Protein AF-A0A942B4P8-F1 (afdb_monomer_lite)

Sequence (120 aa):
MSAITIDRFLTPEEVSAEIFGGAVSPDRIVRLSKHHGLPSHRVGRRRMYLADEVAAWTRSRDGDGDVDPATTTLPVSPDASTPVDPAWVAAQVAKFSADDLRRAGQLLLALSQANARGNC

Structure (mmCIF, N/CA/C/O backbone):
data_AF-A0A942B4P8-F1
#
_entry.id   AF-A0A942B4P8-F1
#
loop_
_atom_site.group_PDB
_atom_site.id
_atom_site.type_symbol
_atom_site.label_atom_id
_atom_site.label_alt_id
_atom_site.label_comp_id
_atom_site.label_asym_id
_atom_site.label_entity_id
_atom_site.label_seq_id
_atom_site.pdbx_PDB_ins_code
_atom_site.Cartn_x
_atom_site.Cartn_y
_atom_site.Cartn_z
_atom_site.occupancy
_atom_site.B_iso_or_equiv
_atom_site.auth_seq_id
_atom_site.auth_comp_id
_atom_site.auth_asym_id
_atom_site.auth_atom_id
_atom_site.pdbx_PDB_model_num
ATOM 1 N N . MET A 1 1 ? 19.922 -5.208 9.845 1.00 36.47 1 MET A N 1
ATOM 2 C CA . MET A 1 1 ? 18.502 -4.845 9.666 1.00 36.47 1 MET A CA 1
ATOM 3 C C . MET A 1 1 ? 17.694 -5.696 10.628 1.00 36.47 1 MET A C 1
ATOM 5 O O . MET A 1 1 ? 17.433 -6.851 10.325 1.00 36.47 1 MET A O 1
ATOM 9 N N . SER A 1 2 ? 17.421 -5.186 11.828 1.00 36.12 2 SER A N 1
ATOM 10 C CA . SER A 1 2 ? 16.636 -5.920 12.824 1.00 36.12 2 SER A CA 1
ATOM 11 C C . SER A 1 2 ? 15.166 -5.835 12.431 1.00 36.12 2 SER A C 1
ATOM 13 O O . SER A 1 2 ? 14.602 -4.743 12.429 1.00 36.12 2 SER A O 1
ATOM 15 N N . ALA A 1 3 ? 14.562 -6.964 12.065 1.00 47.16 3 ALA A N 1
ATOM 16 C CA . ALA A 1 3 ? 13.112 -7.073 12.054 1.00 47.16 3 ALA A CA 1
ATOM 17 C C . ALA A 1 3 ? 12.666 -6.914 13.509 1.00 47.16 3 ALA A C 1
ATOM 19 O O . ALA A 1 3 ? 13.028 -7.727 14.360 1.00 47.16 3 ALA A O 1
ATOM 20 N N . ILE A 1 4 ? 12.002 -5.802 13.818 1.00 52.03 4 ILE A N 1
ATOM 21 C CA . ILE A 1 4 ? 11.478 -5.571 15.158 1.00 52.03 4 ILE A CA 1
ATOM 22 C C . ILE A 1 4 ? 10.244 -6.464 15.266 1.00 52.03 4 ILE A C 1
ATOM 24 O O . ILE A 1 4 ? 9.183 -6.105 14.771 1.00 52.03 4 ILE A O 1
ATOM 28 N N . THR A 1 5 ? 10.418 -7.661 15.822 1.00 53.94 5 THR A N 1
ATOM 29 C CA . THR A 1 5 ? 9.314 -8.555 16.178 1.00 53.94 5 THR A CA 1
ATOM 30 C C . THR A 1 5 ? 8.644 -7.947 17.403 1.00 53.94 5 THR A C 1
ATOM 32 O O . THR A 1 5 ? 9.109 -8.121 18.532 1.00 53.94 5 THR A O 1
ATOM 35 N N . ILE A 1 6 ? 7.639 -7.105 17.182 1.00 57.00 6 ILE A N 1
ATOM 36 C CA . ILE A 1 6 ? 6.942 -6.408 18.260 1.00 57.00 6 ILE A CA 1
ATOM 37 C C . ILE A 1 6 ? 5.699 -7.242 18.583 1.00 57.00 6 ILE A C 1
ATOM 39 O O . ILE A 1 6 ? 4.613 -7.022 18.053 1.00 57.00 6 ILE A O 1
ATOM 43 N N . ASP A 1 7 ? 5.857 -8.184 19.511 1.00 67.56 7 ASP A N 1
ATOM 44 C CA . ASP A 1 7 ? 4.800 -9.107 19.960 1.00 67.56 7 ASP A CA 1
ATOM 45 C C . ASP A 1 7 ? 3.822 -8.450 20.965 1.00 67.56 7 ASP A C 1
ATOM 47 O O . ASP A 1 7 ? 3.300 -9.074 21.889 1.00 67.56 7 ASP A O 1
ATOM 51 N N . ARG A 1 8 ? 3.630 -7.126 20.855 1.00 78.69 8 ARG A N 1
ATOM 52 C CA . ARG A 1 8 ? 2.875 -6.315 21.820 1.00 78.69 8 ARG A CA 1
ATOM 53 C C . ARG A 1 8 ? 1.676 -5.638 21.169 1.00 78.69 8 ARG A C 1
ATOM 55 O O . ARG A 1 8 ? 1.736 -5.186 20.027 1.00 78.69 8 ARG A O 1
ATOM 62 N N . PHE A 1 9 ? 0.594 -5.542 21.936 1.00 87.94 9 PHE A N 1
ATOM 63 C CA . PHE A 1 9 ? -0.604 -4.807 21.549 1.00 87.94 9 PHE A CA 1
ATOM 64 C C . PHE A 1 9 ? -0.350 -3.303 21.618 1.00 87.94 9 PHE A C 1
ATOM 66 O O . PHE A 1 9 ? -0.003 -2.787 22.677 1.00 87.94 9 PHE A O 1
ATOM 73 N N . LEU A 1 10 ? -0.578 -2.628 20.497 1.00 89.62 10 LEU A N 1
ATOM 74 C CA . LEU A 1 10 ? -0.427 -1.192 20.328 1.00 89.62 10 LEU A CA 1
ATOM 75 C C . LEU A 1 10 ? -1.787 -0.494 20.262 1.00 89.62 10 LEU A C 1
ATOM 77 O O . LEU A 1 10 ? -2.754 -1.025 19.696 1.00 89.62 10 LEU A O 1
ATOM 81 N N . THR A 1 11 ? -1.860 0.721 20.796 1.00 91.31 11 THR A N 1
ATOM 82 C CA . THR A 1 11 ? -2.990 1.632 20.584 1.00 91.31 11 THR A CA 1
ATOM 83 C C . THR A 1 11 ? -2.915 2.288 19.194 1.00 91.31 11 THR A C 1
ATOM 85 O O . THR A 1 11 ? -1.871 2.243 18.541 1.00 91.31 11 THR A O 1
ATOM 88 N N . PRO A 1 12 ? -3.998 2.919 18.696 1.00 89.62 12 PRO A N 1
ATOM 89 C CA . PRO A 1 12 ? -3.946 3.685 17.447 1.00 89.62 12 PRO A CA 1
ATOM 90 C C . PRO A 1 12 ? -2.820 4.734 17.406 1.00 89.62 12 PRO A C 1
ATOM 92 O O . PRO A 1 12 ? -2.215 4.957 16.361 1.00 89.62 12 PRO A O 1
ATOM 95 N N . GLU A 1 13 ? -2.535 5.376 18.537 1.00 89.38 13 GLU A N 1
ATOM 96 C CA . GLU A 1 13 ? -1.488 6.388 18.680 1.00 89.38 13 GLU A CA 1
ATOM 97 C C . GLU A 1 13 ? -0.091 5.778 18.548 1.00 89.38 13 GLU A C 1
ATOM 99 O O . GLU A 1 13 ? 0.754 6.310 17.829 1.00 89.38 13 GLU A O 1
ATOM 104 N N . GLU A 1 14 ? 0.131 4.630 19.186 1.00 88.56 14 GLU A N 1
ATOM 105 C CA . GLU A 1 14 ? 1.393 3.898 19.104 1.00 88.56 14 GLU A CA 1
ATOM 106 C C . GLU A 1 14 ? 1.611 3.327 17.700 1.00 88.56 14 GLU A C 1
ATOM 108 O O . GLU A 1 14 ? 2.697 3.459 17.154 1.00 88.56 14 GLU A O 1
ATOM 113 N N . VAL A 1 15 ? 0.575 2.788 17.048 1.00 86.88 15 VAL A N 1
ATOM 114 C CA . VAL A 1 15 ? 0.674 2.341 15.646 1.00 86.88 15 VAL A CA 1
ATOM 115 C C . VAL A 1 15 ? 1.038 3.506 14.724 1.00 86.88 15 VAL A C 1
ATOM 117 O O . VAL A 1 15 ? 1.890 3.358 13.847 1.00 86.88 15 VAL A O 1
ATOM 120 N N . SER A 1 16 ? 0.419 4.672 14.929 1.00 86.44 16 SER A N 1
ATOM 121 C CA . SER A 1 16 ? 0.746 5.892 14.188 1.00 86.44 16 SER A CA 1
ATOM 122 C C . SER A 1 16 ? 2.226 6.229 14.334 1.00 86.44 16 SER A C 1
ATOM 124 O O . SER A 1 16 ? 2.911 6.383 13.327 1.00 86.44 16 SER A O 1
ATOM 126 N N . ALA A 1 17 ? 2.730 6.319 15.565 1.00 85.50 17 ALA A N 1
ATOM 127 C CA . ALA A 1 17 ? 4.104 6.731 15.835 1.00 85.50 17 ALA A CA 1
ATOM 128 C C . ALA A 1 17 ? 5.146 5.673 15.438 1.00 85.50 17 ALA A C 1
ATOM 130 O O . ALA A 1 17 ? 6.151 6.007 14.818 1.00 85.50 17 ALA A O 1
ATOM 131 N N . GLU A 1 18 ? 4.915 4.408 15.778 1.00 83.38 18 GLU A N 1
ATOM 132 C CA . GLU A 1 18 ? 5.927 3.352 15.699 1.00 83.38 18 GLU A CA 1
ATOM 133 C C . GLU A 1 18 ? 5.968 2.652 14.344 1.00 83.38 18 GLU A C 1
ATOM 135 O O . GLU A 1 18 ? 7.046 2.278 13.888 1.00 83.38 18 GLU A O 1
ATOM 140 N N . ILE A 1 19 ? 4.818 2.483 13.684 1.00 83.12 19 ILE A N 1
ATOM 141 C CA . ILE A 1 19 ? 4.737 1.771 12.400 1.00 83.12 19 ILE A CA 1
ATOM 142 C C . ILE A 1 19 ? 4.713 2.753 11.233 1.00 83.12 19 ILE A C 1
ATOM 144 O O . ILE A 1 19 ? 5.393 2.547 10.231 1.00 83.12 19 ILE A O 1
ATOM 148 N N . PHE A 1 20 ? 3.947 3.836 11.366 1.00 81.00 20 PHE A N 1
ATOM 149 C CA . PHE A 1 20 ? 3.786 4.837 10.311 1.00 81.00 20 PHE A CA 1
ATOM 150 C C . PHE A 1 20 ? 4.625 6.104 10.534 1.00 81.00 20 PHE A C 1
ATOM 152 O O . PHE A 1 20 ? 4.490 7.054 9.764 1.00 81.00 20 PHE A O 1
ATOM 159 N N . GLY A 1 21 ? 5.467 6.165 11.574 1.00 81.94 21 GLY A N 1
ATOM 160 C CA . GLY A 1 21 ? 6.343 7.316 11.838 1.00 81.94 21 GLY A CA 1
ATOM 161 C C . GLY A 1 21 ? 5.603 8.639 12.085 1.00 81.94 21 GLY A C 1
ATOM 162 O O . GLY A 1 21 ? 6.160 9.710 11.868 1.00 81.94 21 GLY A O 1
ATOM 163 N N . GLY A 1 22 ? 4.327 8.583 12.470 1.00 79.56 22 GLY A N 1
ATOM 164 C CA . GLY A 1 22 ? 3.432 9.733 12.619 1.00 79.56 22 GLY A CA 1
ATOM 165 C C . GLY A 1 22 ? 2.754 10.199 11.324 1.00 79.56 22 GLY A C 1
ATOM 166 O O . GLY A 1 22 ? 1.975 11.149 11.363 1.00 79.56 22 GLY A O 1
ATOM 167 N N . ALA A 1 23 ? 2.994 9.544 10.183 1.00 80.56 23 ALA A N 1
ATOM 168 C CA . ALA A 1 23 ? 2.423 9.944 8.893 1.00 80.56 23 ALA A CA 1
ATOM 169 C C . ALA A 1 23 ? 0.917 9.646 8.761 1.00 80.56 23 ALA A C 1
ATOM 171 O O . ALA A 1 23 ? 0.220 10.250 7.943 1.00 80.56 23 ALA A O 1
ATOM 172 N N . VAL A 1 24 ? 0.397 8.704 9.553 1.00 82.06 24 VAL A N 1
ATOM 173 C CA . VAL A 1 24 ? -1.007 8.274 9.517 1.00 82.06 24 VAL A CA 1
ATOM 174 C C . VAL A 1 24 ? -1.658 8.588 10.853 1.00 82.06 24 VAL A C 1
ATOM 176 O O . VAL A 1 24 ? -1.245 8.058 11.873 1.00 82.06 24 VAL A O 1
ATOM 179 N N . SER A 1 25 ? -2.714 9.406 10.848 1.00 87.25 25 SER A N 1
ATOM 180 C CA . SER A 1 25 ? -3.388 9.783 12.091 1.00 87.25 25 SER A CA 1
ATOM 181 C C . SER A 1 25 ? -4.067 8.590 12.791 1.00 87.25 25 SER A C 1
ATOM 183 O O . SER A 1 25 ? -4.569 7.677 12.121 1.00 87.25 25 SER A O 1
ATOM 185 N N . PRO A 1 26 ? -4.182 8.618 14.133 1.00 86.75 26 PRO A N 1
ATOM 186 C CA . PRO A 1 26 ? -4.872 7.584 14.913 1.00 86.75 26 PRO A CA 1
ATOM 187 C C . PRO A 1 26 ? -6.305 7.297 14.428 1.00 86.75 26 PRO A C 1
ATOM 189 O O . PRO A 1 26 ? -6.707 6.140 14.284 1.00 86.75 26 PRO A O 1
ATOM 192 N N . ASP A 1 27 ? -7.065 8.338 14.075 1.00 88.44 27 ASP A N 1
ATOM 193 C CA . ASP A 1 27 ? -8.424 8.197 13.531 1.00 88.44 27 ASP A CA 1
ATOM 194 C C . ASP A 1 27 ? -8.449 7.460 12.190 1.00 88.44 27 ASP A C 1
ATOM 196 O O . ASP A 1 27 ? -9.362 6.673 11.903 1.00 88.44 27 ASP A O 1
ATOM 200 N N . ARG A 1 28 ? -7.432 7.695 11.354 1.00 86.81 28 ARG A N 1
ATOM 201 C CA . ARG A 1 28 ? -7.291 7.009 10.073 1.00 86.81 28 ARG A CA 1
ATOM 202 C C . ARG A 1 28 ? -6.985 5.530 10.288 1.00 86.81 28 ARG A C 1
ATOM 204 O O . ARG A 1 28 ? -7.584 4.712 9.599 1.00 86.81 28 ARG A O 1
ATOM 211 N N . ILE A 1 29 ? -6.172 5.169 11.280 1.00 87.56 29 ILE A N 1
ATOM 212 C CA . ILE A 1 29 ? -5.902 3.765 11.647 1.00 87.56 29 ILE A CA 1
ATOM 213 C C . ILE A 1 29 ? -7.194 3.048 12.061 1.00 87.56 29 ILE A C 1
ATOM 215 O O . ILE A 1 29 ? -7.497 1.954 11.578 1.00 87.56 29 ILE A O 1
ATOM 219 N N . VAL A 1 30 ? -8.033 3.694 12.876 1.00 87.81 30 VAL A N 1
ATOM 220 C CA . VAL A 1 30 ? -9.342 3.135 13.254 1.00 87.81 30 VAL A CA 1
ATOM 221 C C . VAL A 1 30 ? -10.249 2.949 12.032 1.00 87.81 30 VAL A C 1
ATOM 223 O O . VAL A 1 30 ? -10.960 1.942 11.946 1.00 87.81 30 VAL A O 1
ATOM 226 N N . ARG A 1 31 ? -10.224 3.884 11.074 1.00 87.19 31 ARG A N 1
ATOM 227 C CA . ARG A 1 31 ? -10.979 3.789 9.814 1.00 87.19 31 ARG A CA 1
ATOM 228 C C . ARG A 1 31 ? -10.474 2.648 8.929 1.00 87.19 31 ARG A C 1
ATOM 230 O O . ARG A 1 31 ? -11.294 1.887 8.422 1.00 87.19 31 ARG A O 1
ATOM 237 N N . LEU A 1 32 ? -9.157 2.479 8.812 1.00 85.44 32 LEU A N 1
ATOM 238 C CA . LEU A 1 32 ? -8.526 1.370 8.087 1.00 85.44 32 LEU A CA 1
ATOM 239 C C . LEU A 1 32 ? -8.980 0.012 8.626 1.00 85.44 32 LEU A C 1
ATOM 241 O O . LEU A 1 32 ? -9.337 -0.873 7.854 1.00 85.44 32 LEU A O 1
ATOM 245 N N . SER A 1 33 ? -9.092 -0.114 9.945 1.00 86.81 33 SER A N 1
ATOM 246 C CA . SER A 1 33 ? -9.622 -1.323 10.585 1.00 86.81 33 SER A CA 1
ATOM 247 C C . SER A 1 33 ? -11.111 -1.560 10.328 1.00 86.81 33 SER A C 1
ATOM 249 O O . SER A 1 33 ? -11.545 -2.705 10.257 1.00 86.81 33 SER A O 1
ATOM 251 N N . LYS A 1 34 ? -11.922 -0.507 10.175 1.00 85.75 34 LYS A N 1
ATOM 252 C CA . LYS A 1 34 ? -13.364 -0.661 9.911 1.00 85.75 34 LYS A CA 1
ATOM 253 C C . LYS A 1 34 ? -13.688 -0.968 8.452 1.00 85.75 34 LYS A C 1
ATOM 255 O O . LYS A 1 34 ? -14.624 -1.717 8.208 1.00 85.75 34 LYS A O 1
ATOM 260 N N . HIS A 1 35 ? -12.967 -0.357 7.516 1.00 85.44 35 HIS A N 1
ATOM 261 C CA . HIS A 1 35 ? -13.367 -0.333 6.105 1.00 85.44 35 HIS A CA 1
ATOM 262 C C . HIS A 1 35 ? -12.413 -1.082 5.178 1.00 85.44 35 HIS A C 1
ATOM 264 O O . HIS A 1 35 ? -12.848 -1.563 4.142 1.00 85.44 35 HIS A O 1
ATOM 270 N N . HIS A 1 36 ? -11.138 -1.208 5.550 1.00 80.50 36 HIS A N 1
ATOM 271 C CA . HIS A 1 36 ? -10.095 -1.748 4.672 1.00 80.50 36 HIS A CA 1
ATOM 272 C C . HIS A 1 36 ? -9.433 -3.007 5.251 1.00 80.50 36 HIS A C 1
ATOM 274 O O . HIS A 1 36 ? -8.368 -3.418 4.797 1.00 80.50 36 HIS A O 1
ATOM 280 N N . GLY A 1 37 ? -10.044 -3.602 6.279 1.00 85.44 37 GLY A N 1
ATOM 281 C CA . GLY A 1 37 ? -9.622 -4.891 6.821 1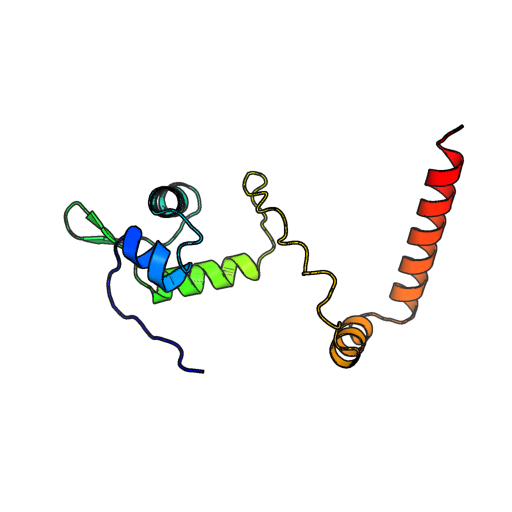.00 85.44 37 GLY A CA 1
ATOM 282 C C . GLY A 1 37 ? -8.286 -4.879 7.562 1.00 85.44 37 GLY A C 1
ATOM 283 O O . GLY A 1 37 ? -7.663 -5.931 7.657 1.00 85.44 37 GLY A O 1
ATOM 284 N N . LEU A 1 38 ? -7.833 -3.732 8.092 1.00 87.38 38 LEU A N 1
ATOM 285 C CA . LEU A 1 38 ? -6.636 -3.712 8.942 1.00 87.38 38 LEU A CA 1
ATOM 286 C C . LEU A 1 38 ? -6.858 -4.631 10.166 1.00 87.38 38 LEU A C 1
ATOM 288 O O . LEU A 1 38 ? -7.820 -4.387 10.915 1.00 87.38 38 LEU A O 1
ATOM 292 N N . PRO A 1 39 ? -5.990 -5.641 10.394 1.00 89.25 39 PRO A N 1
ATOM 293 C CA . PRO A 1 39 ? -6.107 -6.556 11.522 1.00 89.25 39 PRO A CA 1
ATOM 294 C C . PRO A 1 39 ? -6.151 -5.793 12.840 1.00 89.25 39 PRO A C 1
ATOM 296 O O . PRO A 1 39 ? -5.314 -4.935 13.116 1.00 89.25 39 PRO A O 1
ATOM 299 N N . SER A 1 40 ? -7.179 -6.059 13.641 1.00 90.56 40 SER A N 1
ATOM 300 C CA . SER A 1 40 ? -7.370 -5.394 14.925 1.00 90.56 40 SER A CA 1
ATOM 301 C C . SER A 1 40 ? -7.979 -6.351 15.929 1.00 90.56 40 SER A C 1
ATOM 303 O O . SER A 1 40 ? -8.880 -7.123 15.596 1.00 90.56 40 SER A O 1
ATOM 305 N N . HIS A 1 41 ? -7.550 -6.220 17.175 1.00 89.12 41 HIS A N 1
ATOM 306 C CA . HIS A 1 41 ? -7.947 -7.067 18.286 1.00 89.12 41 HIS A CA 1
ATOM 307 C C . HIS A 1 41 ? -8.757 -6.267 19.297 1.00 89.12 41 HIS A C 1
ATOM 309 O O 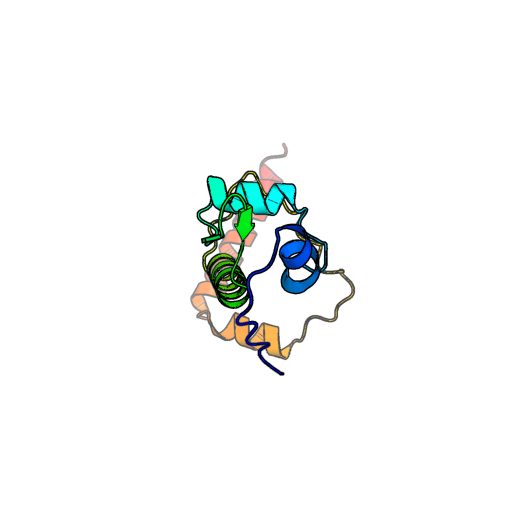. HIS A 1 41 ? -8.489 -5.091 19.562 1.00 89.12 41 HIS A O 1
ATOM 315 N N . ARG A 1 42 ? -9.776 -6.896 19.885 1.00 86.88 42 ARG A N 1
ATOM 316 C CA . ARG A 1 42 ? -10.505 -6.305 21.012 1.00 86.88 42 ARG A CA 1
ATOM 317 C C . ARG A 1 42 ? -9.880 -6.772 22.319 1.00 86.88 42 ARG A C 1
ATOM 319 O O . ARG A 1 42 ? -10.006 -7.936 22.677 1.00 86.88 42 ARG A O 1
ATOM 326 N N . VAL A 1 43 ? -9.279 -5.839 23.052 1.00 84.50 43 VAL A N 1
ATOM 327 C CA . VAL A 1 43 ? -8.769 -6.066 24.409 1.00 84.50 43 VAL A CA 1
ATOM 328 C C . VAL A 1 43 ? -9.669 -5.295 25.373 1.00 84.50 43 VAL A C 1
ATOM 330 O O . VAL A 1 43 ? -9.614 -4.067 25.493 1.00 84.50 43 VAL A O 1
ATOM 333 N N . GLY A 1 44 ? -10.597 -6.019 26.001 1.00 84.19 44 GLY A N 1
ATOM 334 C CA . GLY A 1 44 ? -11.684 -5.425 26.779 1.00 84.19 44 GLY A CA 1
ATOM 335 C C . GLY A 1 44 ? -12.587 -4.540 25.910 1.00 84.19 44 GLY A C 1
ATOM 336 O O . GLY A 1 44 ? -13.184 -4.998 24.937 1.00 84.19 44 GLY A O 1
ATOM 337 N N . ARG A 1 45 ? -12.701 -3.253 26.263 1.00 85.19 45 ARG A N 1
ATOM 338 C CA . ARG A 1 45 ? -13.486 -2.261 25.496 1.00 85.19 45 ARG A CA 1
ATOM 339 C C . ARG A 1 45 ? -12.667 -1.506 24.447 1.00 85.19 45 ARG A C 1
ATOM 341 O O . ARG A 1 45 ? -13.238 -0.716 23.699 1.00 85.19 45 ARG A O 1
ATOM 348 N N . ARG A 1 46 ? -11.347 -1.707 24.409 1.00 84.88 46 ARG A N 1
ATOM 349 C CA . ARG A 1 46 ? -10.429 -0.963 23.541 1.00 84.88 46 ARG A CA 1
ATOM 350 C C . ARG A 1 46 ? -10.047 -1.797 22.325 1.00 84.88 46 ARG A C 1
ATOM 352 O O . ARG A 1 46 ? -9.961 -3.023 22.394 1.00 84.88 46 ARG A O 1
ATOM 359 N N . ARG A 1 47 ? -9.843 -1.111 21.202 1.00 87.12 47 ARG A N 1
ATOM 360 C CA . ARG A 1 47 ? -9.299 -1.704 19.982 1.00 87.12 47 ARG A CA 1
ATOM 361 C C . ARG A 1 47 ? -7.786 -1.536 20.008 1.00 87.12 47 ARG A C 1
ATOM 363 O O . ARG A 1 47 ? -7.318 -0.409 20.136 1.00 87.12 47 ARG A O 1
ATOM 370 N N . MET A 1 48 ? -7.081 -2.649 19.885 1.00 92.00 48 MET A N 1
ATOM 371 C CA . MET A 1 48 ? -5.627 -2.728 19.870 1.00 92.00 48 MET A CA 1
ATOM 372 C C . MET A 1 48 ? -5.153 -3.409 18.590 1.00 92.00 48 MET A C 1
ATOM 374 O O . MET A 1 48 ? -5.936 -4.064 17.899 1.00 92.00 48 MET A O 1
ATOM 378 N N . TYR A 1 49 ? -3.872 -3.269 18.286 1.00 92.00 49 TYR A N 1
ATOM 379 C CA . TYR A 1 49 ? -3.269 -3.764 17.056 1.00 92.00 49 TYR A CA 1
ATOM 380 C C . TYR A 1 49 ? -1.985 -4.511 17.379 1.00 92.00 49 TYR A C 1
ATOM 382 O O . TYR A 1 49 ? -1.199 -4.044 18.197 1.00 92.00 49 TYR A O 1
ATOM 390 N N . LEU A 1 50 ? -1.766 -5.660 16.747 1.00 91.25 50 LEU A N 1
ATOM 391 C CA . LEU A 1 50 ? -0.469 -6.322 16.815 1.00 91.25 50 LEU A CA 1
ATOM 392 C C . LEU A 1 50 ? 0.439 -5.701 15.761 1.00 91.25 50 LEU A C 1
ATOM 394 O O . LEU A 1 50 ? 0.073 -5.611 14.589 1.00 91.25 50 LEU A O 1
ATOM 398 N N . ALA A 1 51 ? 1.611 -5.251 16.185 1.00 85.88 51 ALA A N 1
ATOM 399 C CA . ALA A 1 51 ? 2.546 -4.559 15.310 1.00 85.88 51 ALA A CA 1
ATOM 400 C C . ALA A 1 51 ? 2.970 -5.419 14.109 1.00 85.88 51 ALA A C 1
ATOM 402 O O . ALA A 1 51 ? 2.977 -4.925 12.982 1.00 85.88 51 ALA A O 1
ATOM 403 N N . ASP A 1 52 ? 3.235 -6.708 14.329 1.00 85.62 52 ASP A N 1
ATOM 404 C CA . ASP A 1 52 ? 3.639 -7.637 13.269 1.00 85.62 52 ASP A CA 1
ATOM 405 C C . ASP A 1 52 ? 2.540 -7.823 12.210 1.00 85.62 52 ASP A C 1
ATOM 407 O O . ASP A 1 52 ? 2.829 -7.843 11.010 1.00 85.62 52 ASP A O 1
ATOM 411 N N . GLU A 1 53 ? 1.273 -7.887 12.630 1.00 87.44 53 GLU A N 1
ATOM 412 C CA . GLU A 1 53 ? 0.128 -8.000 11.720 1.00 87.44 53 GLU A CA 1
ATOM 413 C C . GLU A 1 53 ? -0.089 -6.719 10.915 1.00 87.44 53 GLU A C 1
ATOM 415 O O . GLU A 1 53 ? -0.312 -6.781 9.706 1.00 87.44 53 GLU A O 1
ATOM 420 N N . VAL A 1 54 ? 0.012 -5.551 11.561 1.00 86.25 54 VAL A N 1
ATOM 421 C CA . VAL A 1 54 ? -0.090 -4.257 10.874 1.00 86.25 54 VAL A CA 1
ATOM 422 C C . VAL A 1 54 ? 1.047 -4.114 9.864 1.00 86.25 54 VAL A C 1
ATOM 424 O O . VAL A 1 54 ? 0.801 -3.750 8.718 1.00 86.25 54 VAL A O 1
ATOM 427 N N . ALA A 1 55 ? 2.279 -4.459 10.243 1.00 83.56 55 ALA A N 1
ATOM 428 C CA . ALA A 1 55 ? 3.431 -4.403 9.350 1.00 83.56 55 ALA A CA 1
ATOM 429 C C . ALA A 1 55 ? 3.310 -5.389 8.175 1.00 83.56 55 ALA A C 1
ATOM 431 O O . ALA A 1 55 ? 3.707 -5.064 7.054 1.00 83.56 55 ALA A O 1
ATOM 432 N N . ALA A 1 56 ? 2.770 -6.589 8.407 1.00 85.19 56 ALA A N 1
ATOM 433 C CA . ALA A 1 56 ? 2.492 -7.561 7.352 1.00 85.19 56 ALA A CA 1
ATOM 434 C C . ALA A 1 56 ? 1.396 -7.068 6.398 1.00 85.19 56 ALA A C 1
ATOM 436 O O . ALA A 1 56 ? 1.551 -7.180 5.182 1.00 85.19 56 ALA A O 1
ATOM 437 N N . TRP A 1 57 ? 0.332 -6.469 6.932 1.00 86.50 57 TRP A N 1
ATOM 438 C CA . TRP A 1 57 ? -0.753 -5.891 6.144 1.00 86.50 57 TRP A CA 1
ATOM 439 C C . TRP A 1 57 ? -0.274 -4.720 5.277 1.00 86.50 57 TRP A C 1
ATOM 441 O O . TRP A 1 57 ? -0.596 -4.680 4.092 1.00 86.50 57 TRP A O 1
ATOM 451 N N . THR A 1 58 ? 0.559 -3.819 5.814 1.00 82.69 58 THR A N 1
ATOM 452 C CA . THR A 1 58 ? 1.141 -2.707 5.040 1.00 82.69 58 THR A CA 1
ATOM 453 C C . THR A 1 58 ? 1.990 -3.237 3.885 1.00 82.69 58 THR A C 1
ATOM 455 O O . THR A 1 58 ? 1.772 -2.853 2.740 1.00 82.69 58 THR A O 1
ATOM 458 N N . ARG A 1 59 ? 2.866 -4.220 4.149 1.00 79.69 59 ARG A N 1
ATOM 459 C CA . ARG A 1 59 ? 3.675 -4.874 3.104 1.00 79.69 59 ARG A CA 1
ATOM 460 C C . ARG A 1 59 ? 2.829 -5.554 2.027 1.00 79.69 59 ARG A C 1
ATOM 462 O O . ARG A 1 59 ? 3.209 -5.533 0.861 1.00 79.69 59 ARG A O 1
ATOM 469 N N . SER A 1 60 ? 1.699 -6.155 2.402 1.00 73.75 60 SER A N 1
ATOM 470 C CA . SER A 1 60 ? 0.778 -6.774 1.443 1.00 73.75 60 SER A CA 1
ATOM 471 C C . SER A 1 60 ? 0.112 -5.743 0.532 1.00 73.75 60 SER A C 1
ATOM 473 O O . SER A 1 60 ? -0.162 -6.055 -0.620 1.00 73.75 60 SER A O 1
ATOM 475 N N . ARG A 1 61 ? -0.138 -4.527 1.028 1.00 70.50 61 ARG A N 1
ATOM 476 C CA . ARG A 1 61 ? -0.776 -3.444 0.269 1.00 70.50 61 ARG A CA 1
ATOM 477 C C . ARG A 1 61 ? 0.182 -2.664 -0.623 1.00 70.50 61 ARG A C 1
ATOM 479 O O . ARG A 1 61 ? -0.238 -2.162 -1.654 1.00 70.50 61 ARG A O 1
ATOM 486 N N . ASP A 1 62 ? 1.457 -2.591 -0.261 1.00 60.06 62 ASP A N 1
ATOM 487 C CA . ASP A 1 62 ? 2.479 -2.005 -1.136 1.00 60.06 62 ASP A CA 1
ATOM 488 C C . ASP A 1 62 ? 2.838 -2.940 -2.311 1.00 60.06 62 ASP A C 1
ATOM 490 O O . ASP A 1 62 ? 3.345 -2.488 -3.337 1.00 60.06 62 ASP A O 1
ATOM 494 N N . GLY A 1 63 ? 2.586 -4.249 -2.166 1.00 47.00 63 GLY A N 1
ATOM 495 C CA . GLY A 1 63 ? 2.837 -5.261 -3.198 1.00 47.00 63 GLY A CA 1
ATOM 496 C C . GLY A 1 63 ? 1.659 -5.532 -4.137 1.00 47.00 63 GLY A C 1
ATOM 497 O O . GLY A 1 63 ? 1.877 -5.962 -5.269 1.00 47.00 63 GLY A O 1
ATOM 498 N N . ASP A 1 64 ? 0.434 -5.271 -3.685 1.00 43.41 64 ASP A N 1
ATOM 499 C CA . ASP A 1 64 ? -0.797 -5.472 -4.445 1.00 43.41 64 ASP A CA 1
ATOM 500 C C . ASP A 1 64 ? -1.344 -4.085 -4.786 1.00 43.41 64 ASP A C 1
ATOM 502 O O . ASP A 1 64 ? -1.821 -3.374 -3.907 1.00 43.41 64 ASP A O 1
ATOM 506 N N . GLY A 1 65 ? -1.183 -3.651 -6.039 1.00 44.81 65 GLY A N 1
ATOM 507 C CA . GLY A 1 65 ? -1.474 -2.296 -6.533 1.00 44.81 65 GLY A CA 1
ATOM 508 C C . GLY A 1 65 ? -2.949 -1.867 -6.495 1.00 44.81 65 GLY A C 1
ATOM 509 O O . GLY A 1 65 ? -3.397 -1.155 -7.393 1.00 44.81 65 GLY A O 1
ATOM 510 N N . ASP A 1 66 ? -3.707 -2.283 -5.484 1.00 39.56 66 ASP A N 1
ATOM 511 C CA . ASP A 1 66 ? -5.074 -1.862 -5.209 1.00 39.56 66 ASP A CA 1
ATOM 512 C C . ASP A 1 66 ? -5.063 -0.503 -4.494 1.00 39.56 66 ASP A C 1
ATOM 514 O O . ASP A 1 66 ? -5.201 -0.358 -3.272 1.00 39.56 66 ASP A O 1
ATOM 518 N N . VAL A 1 67 ? -4.817 0.524 -5.306 1.00 45.31 67 VAL A N 1
ATOM 519 C CA . VAL A 1 67 ? -4.973 1.927 -4.937 1.00 45.31 67 VAL A CA 1
ATOM 520 C C . VAL A 1 67 ? -6.466 2.226 -4.863 1.00 45.31 67 VAL A C 1
ATOM 522 O O . VAL A 1 67 ? -7.120 2.530 -5.857 1.00 45.31 67 VAL A O 1
ATOM 525 N N . ASP A 1 68 ? -6.999 2.171 -3.649 1.00 41.44 68 ASP A N 1
ATOM 526 C CA . ASP A 1 68 ? -8.303 2.728 -3.308 1.00 41.44 68 ASP A CA 1
ATOM 527 C C . ASP A 1 68 ? -8.335 4.225 -3.720 1.00 41.44 68 ASP A C 1
ATOM 529 O O . ASP A 1 68 ? -7.525 5.014 -3.207 1.00 41.44 68 ASP A O 1
ATOM 533 N N . PRO A 1 69 ? -9.225 4.667 -4.636 1.00 43.91 69 PRO A N 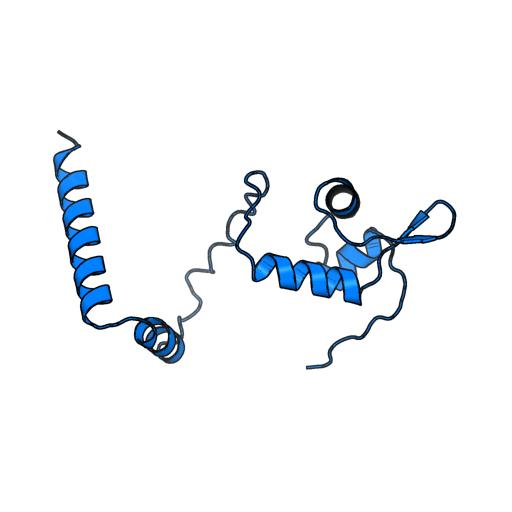1
ATOM 534 C CA . PRO A 1 69 ? -9.144 5.987 -5.280 1.00 43.91 69 PRO A CA 1
ATOM 535 C C . PRO A 1 69 ? -9.399 7.178 -4.339 1.00 43.91 69 PRO A C 1
ATOM 537 O O . PRO A 1 69 ? -9.291 8.330 -4.754 1.00 43.91 69 PRO A O 1
ATOM 540 N N . ALA A 1 70 ? -9.715 6.939 -3.062 1.00 44.56 70 ALA A N 1
ATOM 541 C CA . ALA A 1 70 ? -9.824 7.987 -2.045 1.00 44.56 70 ALA A CA 1
ATOM 542 C C . ALA A 1 70 ? -8.487 8.320 -1.353 1.00 44.56 70 ALA A C 1
ATOM 544 O O . ALA A 1 70 ? -8.410 9.288 -0.595 1.00 44.56 70 ALA A O 1
ATOM 545 N N . THR A 1 71 ? -7.428 7.539 -1.599 1.00 45.91 71 THR A N 1
ATOM 546 C CA . THR A 1 71 ? -6.067 7.836 -1.141 1.00 45.91 71 THR A CA 1
ATOM 547 C C . THR A 1 71 ? -5.224 8.287 -2.327 1.00 45.91 71 THR A C 1
ATOM 549 O O . THR A 1 71 ? -4.257 7.642 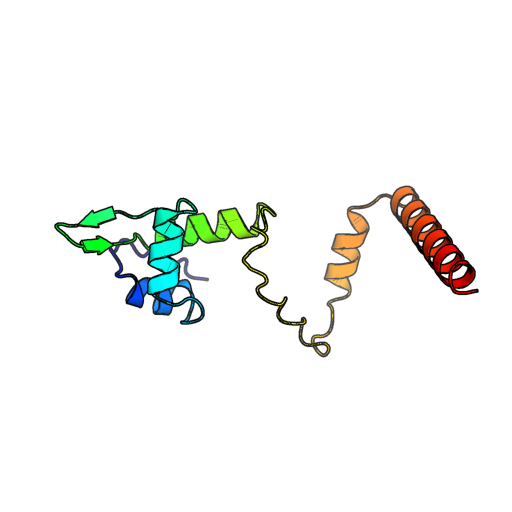-2.714 1.00 45.91 71 THR A O 1
ATOM 552 N N . THR A 1 72 ? -5.524 9.478 -2.846 1.00 42.31 72 THR A N 1
ATOM 553 C CA . THR A 1 72 ? -4.459 10.331 -3.382 1.00 42.31 72 THR A CA 1
ATOM 554 C C . THR A 1 72 ? -3.622 10.796 -2.191 1.00 42.31 72 THR A C 1
ATOM 556 O O . THR A 1 72 ? -3.685 11.942 -1.753 1.00 42.31 72 THR A O 1
ATOM 559 N N . THR A 1 73 ? -2.823 9.882 -1.631 1.00 41.41 73 THR A N 1
ATOM 560 C CA . THR A 1 73 ? -1.483 10.283 -1.224 1.00 41.41 73 THR A CA 1
ATOM 561 C C . THR A 1 73 ? -0.903 10.802 -2.524 1.00 41.41 73 THR A C 1
ATOM 563 O O . THR A 1 73 ? -0.697 10.023 -3.454 1.00 41.41 73 THR A O 1
ATOM 566 N N . LEU A 1 74 ? -0.781 12.127 -2.647 1.00 40.16 74 LEU A N 1
ATOM 567 C CA . LEU A 1 74 ? 0.074 12.707 -3.673 1.00 40.16 74 LEU A CA 1
ATOM 568 C C . LEU A 1 74 ? 1.321 11.826 -3.676 1.00 40.16 74 LEU A C 1
ATOM 570 O O . LEU A 1 74 ? 1.861 11.626 -2.578 1.00 40.16 74 LEU A O 1
ATOM 574 N N . PRO A 1 75 ? 1.7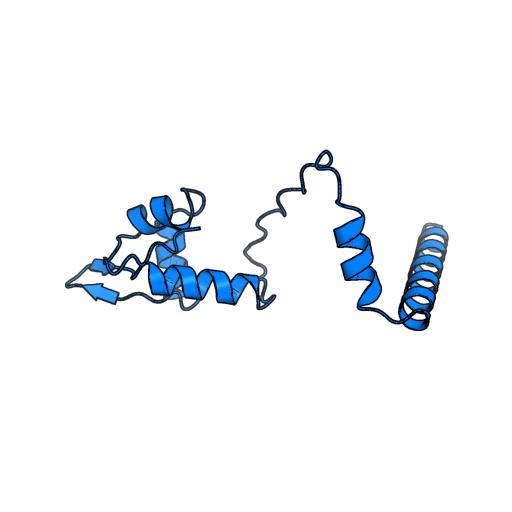34 11.228 -4.811 1.00 44.25 75 PRO A N 1
ATOM 575 C CA . PRO A 1 75 ? 3.058 10.645 -4.842 1.00 44.25 75 PRO A CA 1
ATOM 576 C C . PRO A 1 75 ? 3.936 11.753 -4.285 1.00 44.25 75 PRO A C 1
ATOM 578 O O . PRO A 1 75 ? 3.882 12.883 -4.779 1.00 44.25 75 PRO A O 1
ATOM 581 N N . VAL A 1 76 ? 4.618 11.485 -3.167 1.00 47.62 76 VAL A N 1
ATOM 582 C CA . VAL A 1 76 ? 5.782 12.282 -2.818 1.00 47.62 76 VAL A CA 1
ATOM 583 C C . VAL A 1 76 ? 6.542 12.277 -4.122 1.00 47.62 76 VAL A C 1
ATOM 585 O O . VAL A 1 76 ? 6.963 11.204 -4.561 1.00 47.62 76 VAL A O 1
ATOM 588 N N . SER A 1 77 ? 6.530 13.420 -4.820 1.00 42.78 77 SER A N 1
ATOM 589 C CA . SER A 1 77 ? 7.306 13.586 -6.033 1.00 42.78 77 SER A CA 1
ATOM 590 C C . SER A 1 77 ? 8.660 13.033 -5.640 1.00 42.78 77 SER A C 1
ATOM 592 O O . SER A 1 77 ? 9.193 13.532 -4.642 1.00 42.78 77 SER A O 1
ATOM 594 N N . PRO A 1 78 ? 9.153 11.951 -6.277 1.00 49.47 78 PRO A N 1
ATOM 595 C CA . PRO A 1 78 ? 10.504 11.515 -6.003 1.00 49.47 78 PRO A CA 1
ATOM 596 C C . PRO A 1 78 ? 11.321 12.779 -6.173 1.00 49.47 78 PRO A C 1
ATOM 598 O O . PRO A 1 78 ? 11.210 13.438 -7.212 1.00 49.47 78 PRO A O 1
ATOM 601 N N . ASP A 1 79 ? 11.949 13.204 -5.080 1.00 42.56 79 ASP A N 1
ATOM 602 C CA . ASP A 1 79 ? 12.687 14.447 -5.034 1.00 42.56 79 ASP A CA 1
ATOM 603 C C . ASP A 1 79 ? 13.571 14.429 -6.279 1.00 42.56 79 ASP A C 1
ATOM 605 O O . ASP A 1 79 ? 14.369 13.504 -6.456 1.00 42.56 79 ASP A O 1
ATOM 609 N N . ALA A 1 80 ? 13.329 15.348 -7.220 1.00 54.06 80 ALA A N 1
ATOM 610 C CA . ALA A 1 80 ? 13.832 15.250 -8.596 1.00 54.06 80 ALA A CA 1
ATOM 611 C C . ALA A 1 80 ? 15.372 15.354 -8.675 1.00 54.06 80 ALA A C 1
ATOM 613 O O . ALA A 1 80 ? 15.948 15.431 -9.757 1.00 54.06 80 ALA A O 1
ATOM 614 N N . SER A 1 81 ? 16.027 15.359 -7.513 1.00 52.62 81 SER A N 1
ATOM 615 C CA . SER A 1 81 ? 17.461 15.424 -7.284 1.00 52.62 81 SER A CA 1
ATOM 616 C C . SER A 1 81 ? 18.082 14.112 -6.793 1.00 52.62 81 SER A C 1
ATOM 618 O O . SER A 1 81 ? 19.297 14.082 -6.607 1.00 52.62 81 SER A O 1
ATOM 620 N N . THR A 1 82 ? 17.333 13.019 -6.576 1.00 58.47 82 THR A N 1
ATOM 621 C CA . THR A 1 82 ? 17.993 11.735 -6.278 1.00 58.47 82 THR A CA 1
ATOM 622 C C . THR A 1 82 ? 18.596 11.158 -7.559 1.00 58.47 82 THR A C 1
ATOM 624 O O . THR A 1 82 ? 17.848 10.925 -8.514 1.00 58.47 82 THR A O 1
ATOM 627 N N . PRO A 1 83 ? 19.917 10.908 -7.618 1.00 71.00 83 PRO A N 1
ATOM 628 C CA . PRO A 1 83 ? 20.528 10.297 -8.786 1.00 71.00 83 PRO A CA 1
ATOM 629 C C . PRO A 1 83 ? 19.933 8.902 -8.982 1.00 71.00 83 PRO A C 1
ATOM 631 O O . PRO A 1 83 ? 20.076 8.024 -8.132 1.00 71.00 83 PRO A O 1
ATOM 634 N N . VAL A 1 84 ? 19.229 8.717 -10.098 1.00 80.50 84 VAL A N 1
ATOM 635 C CA . VAL A 1 84 ? 18.708 7.410 -10.496 1.00 80.50 84 VAL A CA 1
ATOM 636 C C . VAL A 1 84 ? 19.900 6.496 -10.760 1.00 80.50 84 VAL A C 1
ATOM 638 O O . VAL A 1 84 ? 20.735 6.798 -11.612 1.00 80.50 84 VAL A O 1
ATOM 641 N N . ASP A 1 85 ? 19.981 5.387 -10.026 1.00 86.31 85 ASP A N 1
ATOM 642 C CA . ASP A 1 85 ? 21.051 4.408 -10.195 1.00 86.31 85 ASP A CA 1
ATOM 643 C C . ASP A 1 85 ? 20.952 3.747 -11.588 1.00 86.31 85 ASP A C 1
ATOM 645 O O . ASP A 1 85 ? 19.966 3.054 -11.876 1.00 86.31 85 ASP A O 1
ATOM 649 N N . PRO A 1 86 ? 21.955 3.922 -12.471 1.00 88.12 86 PRO A N 1
ATOM 650 C CA . PRO A 1 86 ? 21.942 3.325 -13.803 1.00 88.12 86 PRO A CA 1
ATOM 651 C C . PRO A 1 86 ? 21.928 1.789 -13.771 1.00 88.12 86 PRO A C 1
ATOM 653 O O . PRO A 1 86 ? 21.364 1.170 -14.676 1.00 88.12 86 PRO A O 1
ATOM 656 N N . ALA A 1 87 ? 22.495 1.158 -12.737 1.00 87.56 87 ALA A N 1
ATOM 657 C CA . ALA A 1 87 ? 22.478 -0.297 -12.594 1.00 87.56 87 ALA A CA 1
ATOM 658 C C . ALA A 1 87 ? 21.060 -0.811 -12.318 1.00 87.56 87 ALA A C 1
ATOM 660 O O . ALA A 1 87 ? 20.629 -1.818 -12.888 1.00 87.56 87 ALA A O 1
ATOM 661 N N . TRP A 1 88 ? 20.300 -0.078 -11.504 1.00 91.06 88 TRP A N 1
ATOM 662 C CA . TRP A 1 88 ? 18.894 -0.373 -11.261 1.00 91.06 88 TRP A CA 1
ATOM 663 C C . TRP A 1 88 ? 18.054 -0.228 -12.535 1.00 91.06 88 TRP A C 1
ATOM 665 O O . TRP A 1 88 ? 17.259 -1.120 -12.838 1.00 91.06 88 TRP A O 1
ATOM 675 N N . VAL A 1 89 ? 18.263 0.836 -13.323 1.00 90.19 89 VAL A N 1
ATOM 676 C CA . VAL A 1 89 ? 17.542 1.040 -14.596 1.00 90.19 89 VAL A CA 1
ATOM 677 C C . VAL A 1 89 ? 17.808 -0.111 -15.559 1.00 90.19 89 VAL A C 1
ATOM 679 O O . VAL A 1 89 ? 16.864 -0.673 -16.113 1.00 90.19 89 VAL A O 1
ATOM 682 N N . ALA A 1 90 ? 19.069 -0.517 -15.717 1.00 88.81 90 ALA A N 1
ATOM 683 C CA . ALA A 1 90 ? 19.429 -1.650 -16.563 1.00 88.81 90 ALA A CA 1
ATOM 684 C C . ALA A 1 90 ? 18.732 -2.946 -16.113 1.00 88.81 90 ALA A C 1
ATOM 686 O O . ALA A 1 90 ? 18.190 -3.673 -16.945 1.00 88.81 90 ALA A O 1
ATOM 687 N N . ALA A 1 91 ? 18.669 -3.200 -14.801 1.00 90.19 91 ALA A N 1
ATOM 688 C CA . ALA A 1 91 ? 17.972 -4.357 -14.247 1.00 90.19 91 ALA A CA 1
ATOM 689 C C . ALA A 1 91 ? 16.455 -4.325 -14.501 1.00 90.19 91 ALA A C 1
ATOM 691 O O . ALA A 1 91 ? 15.850 -5.377 -14.707 1.00 90.19 91 ALA A O 1
ATOM 692 N N . GLN A 1 92 ? 15.825 -3.145 -14.511 1.00 90.81 92 GLN A N 1
ATOM 693 C CA . GLN A 1 92 ? 14.406 -3.025 -14.863 1.00 90.81 92 GLN A CA 1
ATOM 694 C C . GLN A 1 92 ? 14.170 -3.222 -16.361 1.00 90.81 92 GLN A C 1
ATOM 696 O O . GLN A 1 92 ? 13.263 -3.959 -16.739 1.00 90.81 92 GLN A O 1
ATOM 701 N N . VAL A 1 93 ? 14.993 -2.607 -17.214 1.00 92.31 93 VAL A N 1
ATOM 702 C CA . VAL A 1 93 ? 14.872 -2.713 -18.678 1.00 92.31 93 VAL A CA 1
ATOM 703 C C . VAL A 1 93 ? 15.103 -4.151 -19.149 1.00 92.31 93 VAL A C 1
ATOM 705 O O . VAL A 1 93 ? 14.406 -4.614 -20.046 1.00 92.31 93 VAL A O 1
ATOM 708 N N . ALA A 1 94 ? 16.000 -4.894 -18.495 1.00 92.19 94 ALA A N 1
ATOM 709 C CA . ALA A 1 94 ? 16.274 -6.298 -18.804 1.00 92.19 94 ALA A CA 1
ATOM 710 C C . ALA A 1 94 ? 15.077 -7.245 -18.585 1.00 92.19 94 ALA A C 1
ATOM 712 O O . ALA A 1 94 ? 15.093 -8.366 -19.087 1.00 92.19 94 ALA A O 1
ATOM 713 N N . LYS A 1 95 ? 14.032 -6.819 -17.858 1.00 94.44 95 LYS A N 1
ATOM 714 C CA . LYS A 1 95 ? 12.795 -7.602 -17.680 1.00 94.44 95 LYS A CA 1
ATOM 715 C C . LYS A 1 95 ? 11.946 -7.674 -18.950 1.00 94.44 95 LYS A C 1
ATOM 717 O O . LYS A 1 95 ? 11.035 -8.495 -19.019 1.00 94.44 95 LYS A O 1
ATOM 722 N N . PHE A 1 96 ? 12.214 -6.808 -19.923 1.00 95.50 96 PHE A N 1
ATOM 723 C CA . PHE A 1 96 ? 11.440 -6.683 -21.150 1.00 95.50 96 PHE A CA 1
ATOM 724 C C . PHE A 1 96 ? 12.240 -7.185 -22.347 1.00 95.50 96 PHE A C 1
ATOM 726 O O . PHE A 1 96 ? 13.463 -7.038 -22.408 1.00 95.50 96 PHE A O 1
ATOM 733 N N . SER A 1 97 ? 11.544 -7.754 -23.332 1.00 94.56 97 SER A N 1
ATOM 734 C CA . SER A 1 97 ? 12.181 -8.113 -24.595 1.00 94.56 97 SER A CA 1
ATOM 735 C C . SER A 1 97 ? 12.512 -6.860 -25.416 1.00 94.56 97 SER A C 1
ATOM 737 O O . SER A 1 97 ? 11.882 -5.807 -25.278 1.00 94.56 97 SER A O 1
ATOM 739 N N . ALA A 1 98 ? 13.481 -6.975 -26.327 1.00 93.31 98 ALA A N 1
ATOM 740 C CA . ALA A 1 98 ? 13.815 -5.883 -27.241 1.00 93.31 98 ALA A CA 1
ATOM 741 C C . ALA A 1 98 ? 12.622 -5.474 -28.130 1.00 93.31 98 ALA A C 1
ATOM 743 O O . ALA A 1 98 ? 12.484 -4.301 -28.485 1.00 93.31 98 ALA A O 1
ATOM 744 N N . ASP A 1 99 ? 11.747 -6.425 -28.471 1.00 95.06 99 ASP A N 1
ATOM 745 C CA . ASP A 1 99 ? 10.549 -6.166 -29.270 1.00 95.06 99 ASP A CA 1
ATOM 746 C C . ASP A 1 99 ? 9.468 -5.422 -28.481 1.00 95.06 99 ASP A C 1
ATOM 748 O O . ASP A 1 99 ? 8.839 -4.514 -29.031 1.00 95.06 99 ASP A O 1
ATOM 752 N N . ASP A 1 100 ? 9.299 -5.722 -27.191 1.00 94.62 100 ASP A N 1
ATOM 753 C CA . ASP A 1 100 ? 8.358 -5.001 -26.325 1.00 94.62 100 ASP A CA 1
ATOM 754 C C . ASP A 1 100 ? 8.773 -3.540 -26.155 1.00 94.62 100 ASP A C 1
ATOM 756 O O . ASP A 1 100 ? 7.950 -2.635 -26.304 1.00 94.62 100 ASP A O 1
ATOM 760 N N . LEU A 1 101 ? 10.068 -3.294 -25.934 1.00 95.12 101 LEU A N 1
ATOM 761 C CA . LEU A 1 101 ? 10.613 -1.938 -25.836 1.00 95.12 101 LEU A CA 1
ATOM 762 C C . LEU A 1 101 ? 10.443 -1.168 -27.153 1.00 95.12 101 LEU A C 1
ATOM 764 O O . LEU A 1 101 ? 10.056 0.003 -27.147 1.00 95.12 101 LEU A O 1
ATOM 768 N N . ARG A 1 102 ? 10.664 -1.827 -28.299 1.00 94.50 102 ARG A N 1
ATOM 769 C CA . ARG A 1 102 ? 10.444 -1.228 -29.625 1.00 94.50 102 ARG A CA 1
ATOM 770 C C . ARG A 1 102 ? 8.974 -0.871 -29.843 1.00 94.50 102 ARG A C 1
ATOM 772 O O . ARG A 1 102 ? 8.680 0.231 -30.308 1.00 94.50 102 ARG A O 1
ATOM 779 N N . ARG A 1 103 ? 8.053 -1.77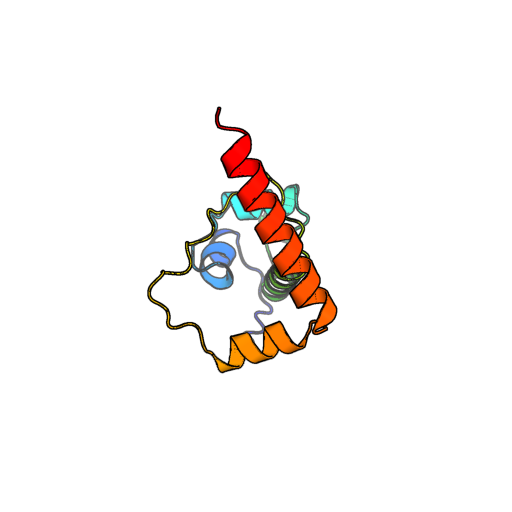3 -29.496 1.00 94.88 103 ARG A N 1
ATOM 780 C CA . ARG A 1 103 ? 6.606 -1.548 -29.623 1.00 94.88 103 ARG A CA 1
ATOM 781 C C . ARG A 1 103 ? 6.137 -0.414 -28.713 1.00 94.88 103 ARG A C 1
ATOM 783 O O . ARG A 1 103 ? 5.395 0.453 -29.170 1.00 94.88 103 ARG A O 1
ATOM 790 N N . ALA A 1 104 ? 6.605 -0.375 -27.466 1.00 95.12 104 ALA A N 1
ATOM 791 C CA . ALA A 1 104 ? 6.309 0.713 -26.539 1.00 95.12 104 ALA A CA 1
ATOM 792 C C . ALA A 1 104 ? 6.781 2.068 -27.096 1.00 95.12 104 ALA A C 1
ATOM 794 O O . ALA A 1 104 ? 6.015 3.031 -27.102 1.00 95.12 104 ALA A O 1
ATOM 795 N N . GLY A 1 105 ? 7.995 2.126 -27.657 1.00 94.81 105 GLY A N 1
ATOM 796 C CA . GLY A 1 105 ? 8.517 3.330 -28.309 1.00 94.81 105 GLY A CA 1
ATOM 797 C C . GLY A 1 105 ? 7.660 3.801 -29.489 1.00 94.81 105 GLY A C 1
ATOM 798 O O . GLY A 1 105 ? 7.371 4.990 -29.607 1.00 94.81 105 GLY A O 1
ATOM 799 N N . GLN A 1 106 ? 7.192 2.878 -30.335 1.00 96.75 106 GLN A N 1
ATOM 800 C CA . GLN A 1 106 ? 6.303 3.207 -31.456 1.00 96.75 106 GLN A CA 1
ATOM 801 C C . GLN A 1 106 ? 4.945 3.746 -30.992 1.00 96.75 106 GLN A C 1
ATOM 803 O O . GLN A 1 106 ? 4.436 4.695 -31.585 1.00 96.75 106 GLN A O 1
ATOM 808 N N . LEU A 1 107 ? 4.373 3.185 -29.924 1.00 96.31 107 LEU A N 1
ATOM 809 C CA . LEU A 1 107 ? 3.101 3.648 -29.364 1.00 96.31 107 LEU A CA 1
ATOM 810 C C . LEU A 1 107 ? 3.220 5.046 -28.756 1.00 96.31 107 LEU A C 1
ATOM 812 O O . LEU A 1 107 ? 2.387 5.904 -29.039 1.00 96.31 107 LEU A O 1
ATOM 816 N N . LEU A 1 108 ? 4.271 5.301 -27.974 1.00 95.88 108 LEU A N 1
ATOM 817 C CA . LEU A 1 108 ? 4.528 6.625 -27.401 1.00 95.88 108 LEU A CA 1
ATOM 818 C C . LEU A 1 108 ? 4.747 7.678 -28.496 1.00 95.88 108 LEU A C 1
ATOM 820 O O . LEU A 1 108 ? 4.246 8.798 -28.388 1.00 95.88 108 LEU A O 1
ATOM 824 N N . LEU A 1 109 ? 5.437 7.310 -29.579 1.00 95.62 109 LEU A N 1
ATOM 825 C CA . LEU A 1 109 ? 5.620 8.178 -30.739 1.00 95.62 109 LEU A CA 1
ATOM 826 C C . LEU A 1 109 ? 4.301 8.440 -31.483 1.00 95.62 109 LEU A C 1
ATOM 828 O O . LEU A 1 109 ? 4.026 9.571 -31.873 1.00 95.62 109 LEU A O 1
ATOM 832 N N . ALA A 1 110 ? 3.466 7.420 -31.673 1.00 95.12 110 ALA A N 1
ATOM 833 C CA . ALA A 1 110 ? 2.161 7.585 -32.307 1.00 95.12 110 ALA A CA 1
ATOM 834 C C . ALA A 1 110 ? 1.233 8.480 -31.467 1.00 95.12 110 ALA A C 1
ATOM 836 O O . ALA A 1 110 ? 0.567 9.360 -32.011 1.00 95.12 110 ALA A O 1
ATOM 837 N N . LEU A 1 111 ? 1.235 8.303 -30.142 1.00 95.19 111 LEU A N 1
ATOM 838 C CA . LEU A 1 111 ? 0.470 9.125 -29.203 1.00 95.19 111 LEU A CA 1
ATOM 839 C C . LEU A 1 111 ? 0.922 10.587 -29.216 1.00 95.19 111 LEU A C 1
ATOM 841 O O . LEU A 1 111 ? 0.078 11.480 -29.253 1.00 95.19 111 LEU A O 1
ATOM 845 N N . SER A 1 112 ? 2.232 10.849 -29.232 1.00 94.00 112 SER A N 1
ATOM 846 C CA . SER A 1 112 ? 2.741 12.225 -29.271 1.00 94.00 112 SER A CA 1
ATOM 847 C C . SER A 1 112 ? 2.349 12.943 -30.565 1.00 94.00 112 SER A C 1
ATOM 849 O O . SER A 1 112 ? 1.933 14.101 -30.529 1.00 94.00 112 SER A O 1
ATOM 851 N N . GLN A 1 113 ? 2.385 12.242 -31.699 1.00 93.06 113 GLN A N 1
ATOM 852 C CA . GLN A 1 113 ? 1.941 12.773 -32.988 1.00 93.06 113 GLN A CA 1
ATOM 853 C C . GLN A 1 113 ? 0.425 12.992 -33.044 1.00 93.06 113 GLN A C 1
ATOM 855 O O . GLN A 1 113 ? -0.024 13.988 -33.608 1.00 93.06 113 GLN A O 1
ATOM 860 N N . ALA A 1 114 ? -0.367 12.085 -32.468 1.00 89.19 114 ALA A N 1
ATOM 861 C CA . ALA A 1 114 ? -1.816 12.239 -32.382 1.00 89.19 114 ALA A CA 1
ATOM 862 C C . ALA A 1 114 ? -2.201 13.448 -31.515 1.00 89.19 114 ALA A C 1
ATOM 864 O O . ALA A 1 114 ? -3.022 14.261 -31.933 1.00 89.19 114 ALA A O 1
ATOM 865 N N . ASN A 1 115 ? -1.548 13.620 -30.362 1.00 87.94 115 ASN A N 1
ATOM 866 C CA . ASN A 1 115 ? -1.765 14.764 -29.477 1.00 87.94 115 ASN A CA 1
ATOM 867 C C . ASN A 1 115 ? -1.394 16.096 -30.154 1.00 87.94 115 ASN A C 1
ATOM 869 O O . ASN A 1 115 ? -2.123 17.075 -30.046 1.00 87.94 115 ASN A O 1
ATOM 873 N N . ALA A 1 116 ? -0.301 16.125 -30.924 1.00 82.06 116 ALA A N 1
ATOM 874 C CA . ALA A 1 116 ? 0.100 17.310 -31.684 1.00 82.06 116 ALA A CA 1
ATOM 875 C C . ALA A 1 116 ? -0.885 17.680 -32.812 1.00 82.06 116 ALA A C 1
ATOM 877 O O . ALA A 1 116 ? -0.961 18.843 -33.195 1.00 82.06 116 ALA A O 1
ATOM 878 N N . ARG A 1 117 ? -1.637 16.708 -33.346 1.00 79.00 117 ARG A N 1
ATOM 879 C CA . ARG A 1 117 ? -2.625 16.910 -34.422 1.00 79.00 117 ARG A CA 1
ATOM 880 C C . ARG A 1 117 ? -4.034 17.239 -33.920 1.00 79.00 117 ARG A C 1
ATOM 882 O O . ARG A 1 117 ? -4.827 17.747 -34.700 1.00 79.00 117 ARG A O 1
ATOM 889 N N . GLY A 1 118 ? -4.353 16.936 -32.660 1.00 64.06 118 GLY A N 1
ATOM 890 C CA . GLY A 1 118 ? -5.664 17.199 -32.049 1.00 64.06 118 GLY A CA 1
ATOM 891 C C . GLY A 1 118 ? -5.858 18.621 -31.504 1.00 64.06 118 GLY A C 1
ATOM 892 O O . GLY A 1 118 ? -6.965 18.959 -31.103 1.00 64.06 118 GLY A O 1
ATOM 893 N N . ASN A 1 119 ? -4.811 19.451 -31.497 1.00 57.97 119 ASN A N 1
ATOM 894 C CA . ASN A 1 119 ? -4.840 20.844 -31.032 1.00 57.97 119 ASN A CA 1
ATOM 895 C C . ASN A 1 119 ? -5.030 21.860 -32.187 1.00 57.97 119 ASN A C 1
ATOM 897 O O . ASN A 1 119 ? -4.432 22.937 -32.165 1.00 57.97 119 ASN A O 1
ATOM 901 N N . CYS A 1 120 ? -5.824 21.517 -33.208 1.00 48.41 120 CYS A N 1
ATOM 902 C CA . CYS A 1 120 ? -6.181 22.395 -34.332 1.00 48.41 120 CYS A CA 1
ATOM 903 C C . CYS A 1 120 ? -7.695 22.587 -34.407 1.00 48.41 120 CYS A C 1
ATOM 905 O O . CYS A 1 120 ? -8.402 21.555 -34.419 1.00 48.41 120 CYS A O 1
#

pLDDT: mean 77.51, std 18.4, range [36.12, 96.75]

Foldseek 3Di:
DDPPQQQDWAQLVCCCCPVVVVPAHSVNQVVCVVPVVQDWDDDDPGITHRNVSNNVVVVVPVVDVPPPVVPPPPPPPPPPPDPDDVVVVVVVPVVDDPVVVVVVVVVVVVVVVVVVVVPD

Secondary structure (DSSP, 8-state):
-------SEE-HHHHHHHTSTT-S-HHHHHHHHHHS----EEETTEEEEEHHHHHHHHHHHHHS----TT---------TTS---HHHHHHHHTTS-HHHHHHHHHHHHHHHHHHHHS--

Radius of gyration: 21.43 Å; chains: 1; bounding box: 36×32×61 Å